Protein AF-A0A660RP07-F1 (afdb_monomer_lite)

Sequence (145 aa):
MITINFFLIFILLILSAFFSATEVAIFSLSKPAFRRLKERNPSAKRLNLIYKNPSYYLSTIVLGNTLVNIGLTSLITLSSVIVWHKIGIIFSIFLSLILVLFLGEIFPKTIAIYNSGKSLFNWSRYTSSYRKDLLSSNKNNSDIY

Structure (mmCIF, N/CA/C/O backbone):
data_AF-A0A660RP07-F1
#
_entry.id   AF-A0A660RP07-F1
#
loop_
_atom_site.group_PDB
_atom_site.id
_atom_site.type_symbol
_atom_site.label_atom_id
_atom_site.label_alt_id
_atom_site.label_comp_id
_atom_site.label_asym_id
_atom_site.label_entity_id
_atom_site.label_seq_id
_atom_site.pdbx_PDB_ins_code
_atom_site.Cartn_x
_atom_site.Cartn_y
_atom_site.Cartn_z
_atom_site.occupancy
_atom_site.B_iso_or_equiv
_atom_site.auth_seq_id
_atom_site.auth_comp_id
_atom_site.auth_asym_id
_atom_site.auth_atom_id
_atom_site.pdbx_PDB_model_num
ATOM 1 N N . MET A 1 1 ? -1.716 -1.632 -25.348 1.00 63.06 1 MET A N 1
ATOM 2 C CA . MET A 1 1 ? -1.218 -2.299 -24.120 1.00 63.06 1 MET A CA 1
ATOM 3 C C . MET A 1 1 ? -0.802 -1.309 -23.034 1.00 63.06 1 MET A C 1
ATOM 5 O O . MET A 1 1 ? -1.333 -1.428 -21.942 1.00 63.06 1 MET A O 1
ATOM 9 N N . ILE A 1 2 ? 0.053 -0.310 -23.311 1.00 72.06 2 ILE A N 1
ATOM 10 C CA . ILE A 1 2 ? 0.529 0.653 -22.290 1.00 72.06 2 ILE A CA 1
ATOM 11 C C . ILE A 1 2 ? -0.616 1.357 -21.529 1.00 72.06 2 ILE A C 1
ATOM 13 O O . ILE A 1 2 ? -0.586 1.435 -20.307 1.00 72.06 2 ILE A O 1
ATOM 17 N N . THR A 1 3 ? -1.672 1.791 -22.227 1.00 77.00 3 THR A N 1
ATOM 18 C CA . THR A 1 3 ? -2.812 2.508 -21.624 1.00 77.00 3 THR A CA 1
ATOM 19 C C . THR A 1 3 ? -3.589 1.651 -20.621 1.00 77.00 3 THR A C 1
ATOM 21 O O . THR A 1 3 ? -4.052 2.164 -19.607 1.00 77.00 3 THR A O 1
ATOM 24 N N . ILE A 1 4 ? -3.679 0.335 -20.864 1.00 82.94 4 ILE A N 1
ATOM 25 C CA . ILE A 1 4 ? -4.312 -0.611 -19.934 1.00 82.94 4 ILE A CA 1
ATOM 26 C C . ILE A 1 4 ? -3.502 -0.689 -18.631 1.00 82.94 4 ILE A C 1
ATOM 28 O O . ILE A 1 4 ? -4.082 -0.675 -17.550 1.00 82.94 4 ILE A O 1
ATOM 32 N N . ASN A 1 5 ? -2.165 -0.691 -18.720 1.00 81.75 5 ASN A N 1
ATOM 33 C CA . ASN A 1 5 ? -1.289 -0.763 -17.550 1.00 81.75 5 ASN A CA 1
ATOM 34 C C . ASN A 1 5 ? -1.425 0.488 -16.683 1.00 81.75 5 ASN A C 1
ATOM 36 O O . ASN A 1 5 ? -1.529 0.368 -15.469 1.00 81.75 5 ASN A O 1
ATOM 40 N N . PHE A 1 6 ? -1.481 1.677 -17.291 1.00 81.31 6 PHE A N 1
ATOM 41 C CA . PHE A 1 6 ? -1.694 2.924 -16.550 1.00 81.31 6 PHE A CA 1
ATOM 42 C C . PHE A 1 6 ? -3.051 2.956 -15.837 1.00 81.31 6 PHE A C 1
ATOM 44 O O . PHE A 1 6 ? -3.126 3.390 -14.688 1.00 81.31 6 PHE A O 1
ATOM 51 N N . PHE A 1 7 ? -4.108 2.441 -16.473 1.00 88.00 7 PHE A N 1
ATOM 52 C CA . PHE A 1 7 ? -5.420 2.316 -15.837 1.00 88.00 7 PHE A CA 1
ATOM 53 C C . PHE A 1 7 ? -5.399 1.334 -14.654 1.00 88.00 7 PHE A C 1
ATOM 55 O O . PHE A 1 7 ? -5.910 1.653 -13.580 1.00 88.00 7 PHE A O 1
ATOM 62 N N . LEU A 1 8 ? -4.747 0.175 -14.808 1.00 86.50 8 LEU A N 1
ATOM 63 C CA . LEU A 1 8 ? -4.553 -0.773 -13.708 1.00 86.50 8 LEU A CA 1
ATOM 64 C C . LEU A 1 8 ? -3.731 -0.159 -12.568 1.00 86.50 8 LEU A C 1
ATOM 66 O O . LEU A 1 8 ? -4.115 -0.296 -11.412 1.00 86.50 8 LEU A O 1
ATOM 70 N N . ILE A 1 9 ? -2.642 0.552 -12.876 1.00 83.25 9 ILE A N 1
ATOM 71 C CA . ILE A 1 9 ? -1.811 1.245 -11.880 1.00 83.25 9 ILE A CA 1
ATOM 72 C C . ILE A 1 9 ? -2.670 2.212 -11.061 1.00 83.25 9 ILE A C 1
ATOM 74 O O . ILE A 1 9 ? -2.601 2.211 -9.836 1.00 83.25 9 ILE A O 1
ATOM 78 N N . PHE A 1 10 ? -3.533 2.991 -11.712 1.00 85.31 10 PHE A N 1
ATOM 79 C CA . PHE A 1 10 ? -4.427 3.910 -11.011 1.00 85.31 10 PHE A CA 1
ATOM 80 C C . PHE A 1 10 ? -5.380 3.185 -10.044 1.00 85.31 10 PHE A C 1
ATOM 82 O O . PHE A 1 10 ? -5.515 3.584 -8.887 1.00 85.31 10 PHE A O 1
ATOM 89 N N . ILE A 1 11 ? -5.985 2.076 -10.479 1.00 87.25 11 ILE A N 1
ATOM 90 C CA . ILE A 1 11 ? -6.869 1.252 -9.638 1.00 87.25 11 ILE A CA 1
ATOM 91 C C . ILE A 1 11 ? -6.117 0.641 -8.455 1.00 87.25 11 ILE A C 1
ATOM 93 O O . ILE A 1 11 ? -6.603 0.690 -7.324 1.00 87.25 11 ILE A O 1
ATOM 97 N N . LEU A 1 12 ? -4.929 0.082 -8.692 1.00 83.06 12 LEU A N 1
ATOM 98 C CA . LEU A 1 12 ? -4.118 -0.517 -7.636 1.00 83.06 12 LEU A CA 1
ATOM 99 C C . LEU A 1 12 ? -3.661 0.544 -6.622 1.00 83.06 12 LEU A C 1
ATOM 101 O O . LEU A 1 12 ? -3.597 0.257 -5.432 1.00 83.06 12 LEU A O 1
ATOM 105 N N . LEU A 1 13 ? -3.413 1.784 -7.048 1.00 82.31 13 LEU A N 1
ATOM 106 C CA . LEU A 1 13 ? -3.039 2.874 -6.145 1.00 82.31 13 LEU A CA 1
ATOM 107 C C . LEU A 1 13 ? -4.198 3.257 -5.209 1.00 82.31 13 LEU A C 1
ATOM 109 O O . LEU A 1 13 ? -3.993 3.401 -4.003 1.00 82.31 13 LEU A O 1
ATOM 113 N N . ILE A 1 14 ? -5.429 3.327 -5.729 1.00 84.12 14 ILE A N 1
ATOM 114 C CA . ILE A 1 14 ? -6.638 3.523 -4.907 1.00 84.12 14 ILE A CA 1
ATOM 115 C C . ILE A 1 14 ? -6.815 2.364 -3.922 1.00 84.12 14 ILE A C 1
ATOM 117 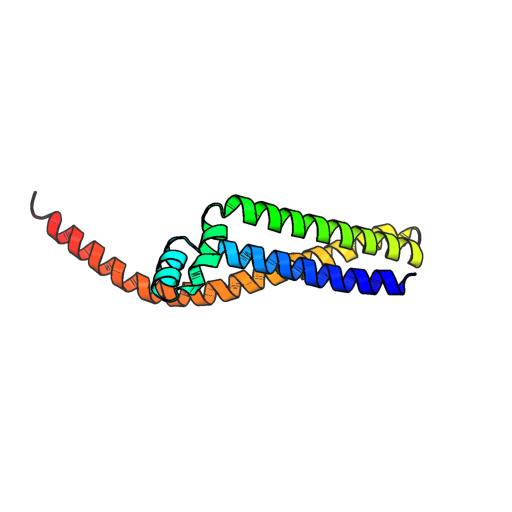O O . ILE A 1 14 ? -7.134 2.579 -2.752 1.00 84.12 14 ILE A O 1
ATOM 121 N N . LEU A 1 15 ? -6.597 1.133 -4.383 1.00 83.06 15 LEU A N 1
ATOM 122 C CA . LEU A 1 15 ? -6.757 -0.057 -3.558 1.00 83.06 15 LEU A CA 1
ATOM 123 C C . LEU A 1 15 ? -5.714 -0.115 -2.424 1.00 83.06 15 LEU A C 1
ATOM 125 O O . LEU A 1 15 ? -6.070 -0.432 -1.291 1.00 83.06 15 LEU A O 1
ATOM 129 N N . SER A 1 16 ? -4.461 0.261 -2.698 1.00 81.88 16 SER A N 1
ATOM 130 C CA . SER A 1 16 ? -3.389 0.405 -1.699 1.00 81.88 16 SER A CA 1
ATOM 131 C C . SER A 1 16 ? -3.761 1.443 -0.631 1.00 81.88 16 SER A C 1
ATOM 133 O O . SER A 1 16 ? -3.759 1.145 0.568 1.00 81.88 16 SER A O 1
ATOM 135 N N . ALA A 1 17 ? -4.238 2.619 -1.060 1.00 78.00 17 ALA A N 1
ATOM 136 C CA . ALA A 1 17 ? -4.712 3.659 -0.149 1.00 78.00 17 ALA A CA 1
ATOM 137 C C . ALA A 1 17 ? -5.897 3.186 0.719 1.00 78.00 17 ALA A C 1
ATOM 139 O O . ALA A 1 17 ? -5.948 3.489 1.914 1.00 78.00 17 ALA A O 1
ATOM 140 N N . PHE A 1 18 ? -6.825 2.406 0.154 1.00 82.38 18 PHE A N 1
ATOM 141 C CA . PHE A 1 18 ? -7.951 1.819 0.886 1.00 82.38 18 PHE A CA 1
ATOM 142 C C . PHE A 1 18 ? -7.500 0.807 1.950 1.00 82.38 18 PHE A C 1
ATOM 144 O O . PHE A 1 18 ? -7.971 0.868 3.093 1.00 82.38 18 PHE A O 1
ATOM 151 N N . PHE A 1 19 ? -6.574 -0.100 1.618 1.00 81.94 19 PHE A N 1
ATOM 152 C CA . PHE A 1 19 ? -6.031 -1.055 2.588 1.00 81.94 19 PHE A CA 1
ATOM 153 C C . PHE A 1 19 ? -5.263 -0.341 3.711 1.00 81.94 19 PHE A C 1
ATOM 155 O O . PHE A 1 19 ? -5.525 -0.626 4.881 1.00 81.94 19 PHE A O 1
ATOM 162 N N . SER A 1 20 ? -4.421 0.648 3.387 1.00 77.31 20 SER A N 1
ATOM 163 C CA . SER A 1 20 ? -3.728 1.486 4.383 1.00 77.31 20 SER A CA 1
ATOM 164 C C . SER A 1 20 ? -4.696 2.236 5.304 1.00 77.31 20 SER A C 1
ATOM 166 O O . SER A 1 20 ? -4.513 2.256 6.522 1.00 77.31 20 SER A O 1
ATOM 168 N N . ALA A 1 21 ? -5.757 2.843 4.762 1.00 77.75 21 ALA A N 1
ATOM 169 C CA . ALA A 1 21 ? -6.753 3.545 5.573 1.00 77.75 21 ALA A CA 1
ATOM 170 C C . ALA A 1 21 ? -7.509 2.589 6.514 1.00 77.75 21 ALA A C 1
ATOM 172 O O . ALA A 1 21 ? -7.767 2.921 7.674 1.00 77.75 21 ALA A O 1
ATOM 173 N N . THR A 1 22 ? -7.828 1.385 6.031 1.00 80.19 22 THR A N 1
ATOM 174 C CA . THR A 1 22 ? -8.503 0.350 6.824 1.00 80.19 22 THR A CA 1
ATOM 175 C C . THR A 1 22 ? -7.604 -0.171 7.949 1.00 80.19 22 THR A C 1
ATOM 177 O O . THR A 1 22 ? -8.079 -0.347 9.072 1.00 80.19 22 THR A O 1
ATOM 180 N N . GLU A 1 23 ? -6.306 -0.354 7.687 1.00 78.62 23 GLU A N 1
ATOM 181 C CA . GLU A 1 23 ? -5.295 -0.723 8.687 1.00 78.62 23 GLU A CA 1
ATOM 182 C C . GLU A 1 23 ? -5.305 0.265 9.865 1.00 78.62 23 GLU A C 1
ATOM 184 O O . GLU A 1 23 ? -5.464 -0.136 11.021 1.00 78.62 23 GLU A O 1
ATOM 189 N N . VAL A 1 24 ? -5.246 1.571 9.574 1.00 77.62 24 VAL A N 1
ATOM 190 C CA . VAL A 1 24 ? -5.254 2.619 10.607 1.00 77.62 24 VAL A CA 1
ATOM 191 C C . VAL A 1 24 ? -6.598 2.702 11.332 1.00 77.62 24 VAL A C 1
ATOM 193 O O . VAL A 1 24 ? -6.624 2.880 12.549 1.00 77.62 24 VAL A O 1
ATOM 196 N N . ALA A 1 25 ? -7.722 2.539 10.630 1.00 74.19 25 ALA A N 1
ATOM 197 C CA . ALA A 1 25 ? -9.046 2.547 11.250 1.00 74.19 25 ALA A CA 1
ATOM 198 C C . ALA A 1 25 ? -9.212 1.409 12.273 1.00 74.19 25 ALA A C 1
ATOM 200 O O . ALA A 1 25 ? -9.714 1.637 13.377 1.00 74.19 25 ALA A O 1
ATOM 201 N N . ILE A 1 26 ? -8.749 0.199 11.941 1.00 72.62 26 ILE A N 1
ATOM 202 C CA . ILE A 1 26 ? -8.775 -0.952 12.854 1.00 72.62 26 ILE A CA 1
ATOM 203 C C . ILE A 1 26 ? -7.832 -0.725 14.036 1.00 72.62 26 ILE A C 1
ATOM 205 O O . ILE A 1 26 ? -8.211 -1.009 15.172 1.00 72.62 26 ILE A O 1
ATOM 209 N N . PHE A 1 27 ? -6.643 -0.167 13.796 1.00 72.31 27 PHE A N 1
ATOM 210 C CA . PHE A 1 27 ? -5.673 0.129 14.853 1.00 72.31 27 PHE A CA 1
ATOM 211 C C . PHE A 1 27 ? -6.164 1.226 15.818 1.00 72.31 27 PHE A C 1
ATOM 213 O O . PHE A 1 27 ? -5.925 1.159 17.023 1.00 72.31 27 PHE A O 1
ATOM 220 N N . SER A 1 28 ? -6.896 2.219 15.305 1.00 67.25 28 SER A N 1
ATOM 221 C CA . SER A 1 28 ? -7.463 3.330 16.083 1.00 67.25 28 SER A CA 1
ATOM 222 C C . SER A 1 28 ? -8.645 2.899 16.973 1.00 67.25 28 SER A C 1
ATOM 224 O O . SER A 1 28 ? -8.873 3.468 18.047 1.00 67.25 28 SER A O 1
ATOM 226 N N . LEU A 1 29 ? -9.377 1.838 16.601 1.00 64.69 29 LEU A N 1
ATOM 227 C CA . LEU A 1 29 ? -10.442 1.255 17.425 1.00 64.69 29 LEU A CA 1
ATOM 228 C C . LEU A 1 29 ? -9.879 0.448 18.617 1.00 64.69 29 LEU A C 1
ATOM 230 O O . LEU A 1 29 ? -9.865 -0.784 18.640 1.00 64.69 29 LEU A O 1
ATOM 234 N N . SER A 1 30 ? -9.475 1.146 19.676 1.00 61.09 30 SER A N 1
ATOM 235 C CA . SER A 1 30 ? -9.092 0.534 20.959 1.00 61.09 30 SER A CA 1
ATOM 236 C C . SER A 1 30 ? -10.269 -0.168 21.674 1.00 61.09 30 SER A C 1
ATOM 238 O O . SER A 1 30 ? -11.431 0.230 21.533 1.00 61.09 30 SER A O 1
ATOM 240 N N . LYS A 1 31 ? -9.987 -1.202 22.495 1.00 58.41 31 LYS A N 1
ATOM 241 C CA . LYS A 1 31 ? -11.017 -2.014 23.203 1.00 58.41 31 LYS A CA 1
ATOM 242 C C . LYS A 1 31 ? -12.046 -1.170 23.984 1.00 58.41 31 LYS A C 1
ATOM 244 O O . LYS A 1 31 ? -13.235 -1.501 23.950 1.00 58.41 31 LYS A O 1
ATOM 249 N N . PRO A 1 32 ? -11.656 -0.055 24.639 1.00 57.28 32 PRO A N 1
ATOM 250 C CA . PRO A 1 32 ? -12.592 0.836 25.328 1.00 57.28 32 PRO A CA 1
ATOM 251 C C . PRO A 1 32 ? -13.513 1.639 24.395 1.00 57.28 32 PRO A C 1
ATOM 253 O O . PRO A 1 32 ? -14.619 2.001 24.796 1.00 57.28 32 PRO A O 1
ATOM 256 N N . ALA A 1 33 ? -13.079 1.954 23.170 1.00 61.88 33 ALA A N 1
ATOM 257 C CA . ALA A 1 33 ? -13.900 2.662 22.184 1.00 61.88 33 ALA A CA 1
ATOM 258 C C . ALA A 1 33 ? -15.003 1.749 21.629 1.00 61.88 33 ALA A C 1
ATOM 260 O O . ALA A 1 33 ? -16.154 2.164 21.497 1.00 61.88 33 ALA A O 1
ATOM 261 N N . PHE A 1 34 ? -14.678 0.473 21.412 1.00 61.97 34 PHE A N 1
ATOM 262 C CA . PHE A 1 34 ? -15.630 -0.536 20.955 1.00 61.97 34 PHE A CA 1
ATOM 263 C C . PHE A 1 34 ? -16.768 -0.784 21.955 1.00 61.97 34 PHE A C 1
ATOM 265 O O . PHE A 1 34 ? -17.934 -0.846 21.565 1.00 61.97 34 PHE A O 1
ATOM 272 N N . ARG A 1 35 ? -16.450 -0.870 23.258 1.00 59.94 35 ARG A N 1
ATOM 273 C CA . ARG A 1 35 ? -17.462 -1.057 24.315 1.00 59.94 35 ARG A CA 1
ATOM 274 C C . ARG A 1 35 ? -18.503 0.070 24.309 1.00 59.94 35 ARG A C 1
ATOM 276 O O . ARG A 1 35 ? -19.694 -0.210 24.362 1.00 59.94 35 ARG A O 1
ATOM 283 N N . ARG A 1 36 ? -18.055 1.313 24.110 1.00 61.81 36 ARG A N 1
ATOM 284 C CA . ARG A 1 36 ? -18.919 2.502 24.000 1.00 61.81 36 ARG A CA 1
ATOM 285 C C . ARG A 1 36 ? -19.743 2.543 22.709 1.00 61.81 36 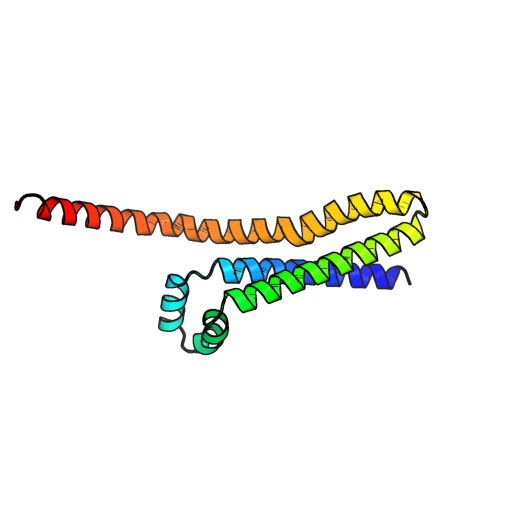ARG A C 1
ATOM 287 O O . ARG A 1 36 ? -20.894 2.962 22.726 1.00 61.81 36 ARG A O 1
ATOM 294 N N . LEU A 1 37 ? -19.187 2.079 21.587 1.00 63.25 37 LEU A N 1
ATOM 295 C CA . LEU A 1 37 ? -19.917 1.961 20.316 1.00 63.25 37 LEU A CA 1
ATOM 296 C C . LEU A 1 37 ? -21.044 0.924 20.386 1.00 63.25 37 LEU A C 1
ATOM 298 O O . LEU A 1 37 ? -22.120 1.144 19.832 1.00 63.25 37 LEU A O 1
ATOM 302 N N . LYS A 1 38 ? -20.813 -0.180 21.103 1.00 62.41 38 LYS A N 1
ATOM 303 C CA . LYS A 1 38 ? -21.808 -1.232 21.326 1.00 62.41 38 LYS A CA 1
ATOM 304 C C . LYS A 1 38 ? -22.986 -0.755 22.180 1.00 62.41 38 LYS A C 1
ATOM 306 O O . LYS A 1 38 ? -24.113 -1.152 21.910 1.00 62.41 38 LYS A O 1
ATOM 311 N N . GLU A 1 39 ? -22.735 0.107 23.165 1.00 62.91 39 GLU A N 1
ATOM 312 C CA . GLU A 1 39 ? -23.780 0.721 24.002 1.00 62.91 39 GLU A CA 1
ATOM 313 C C . GLU A 1 39 ? -24.656 1.710 23.218 1.00 62.91 39 GLU A C 1
ATOM 315 O O . GLU A 1 39 ? -25.833 1.867 23.526 1.00 62.91 39 GLU A O 1
ATOM 320 N N . ARG A 1 40 ? -24.108 2.353 22.179 1.00 63.84 40 ARG A N 1
ATOM 321 C CA . ARG A 1 40 ? -24.792 3.424 21.437 1.00 63.84 40 ARG A CA 1
ATOM 322 C C . ARG A 1 40 ? -25.489 2.970 20.153 1.00 63.84 40 ARG A C 1
ATOM 324 O O . ARG A 1 40 ? -26.295 3.727 19.623 1.00 63.84 40 ARG A O 1
ATOM 331 N N . ASN A 1 41 ? -25.163 1.793 19.609 1.00 66.06 41 ASN A N 1
ATOM 332 C CA . ASN A 1 41 ? -25.736 1.322 18.345 1.00 66.06 41 ASN A CA 1
ATOM 333 C C . ASN A 1 41 ? -25.849 -0.219 18.267 1.00 66.06 41 ASN A C 1
ATOM 335 O O . ASN A 1 41 ? -24.825 -0.904 18.198 1.00 66.06 41 ASN A O 1
ATOM 339 N N . PRO A 1 42 ? -27.063 -0.797 18.163 1.00 62.28 42 PRO A N 1
ATOM 340 C CA . PRO A 1 42 ? -27.252 -2.249 18.038 1.00 62.28 42 PRO A CA 1
ATOM 341 C C . PRO A 1 42 ? -26.703 -2.830 16.718 1.00 62.28 42 PRO A C 1
ATOM 343 O O . PRO A 1 42 ? -26.375 -4.019 16.651 1.00 62.28 42 PRO A O 1
ATOM 346 N N . SER A 1 43 ? -26.496 -1.991 15.695 1.00 62.84 43 SER A N 1
ATOM 347 C CA . SER A 1 43 ? -25.820 -2.340 14.433 1.00 62.84 43 SER A CA 1
ATOM 348 C C . SER A 1 43 ? -24.330 -2.683 14.602 1.00 62.84 43 SER A C 1
ATOM 350 O O . SER A 1 43 ? -23.734 -3.308 13.722 1.00 62.84 43 SER A O 1
ATOM 352 N N . ALA A 1 44 ? -23.728 -2.375 15.761 1.00 60.44 44 ALA A N 1
ATOM 353 C CA . ALA A 1 44 ? -22.351 -2.741 16.106 1.00 60.44 44 ALA A CA 1
ATOM 354 C C . ALA A 1 44 ? -22.121 -4.264 16.221 1.00 60.44 44 ALA A C 1
ATOM 356 O O . ALA A 1 44 ? -20.980 -4.711 16.345 1.00 60.44 44 ALA A O 1
ATOM 357 N N . LYS A 1 45 ? -23.176 -5.091 16.122 1.00 60.91 45 LYS A N 1
ATOM 358 C CA . LYS A 1 45 ? -23.061 -6.558 16.059 1.00 60.91 45 LYS A CA 1
ATOM 359 C C . LYS A 1 45 ? -22.145 -7.048 14.928 1.00 60.91 45 LYS A C 1
ATOM 361 O O . LYS A 1 45 ? -21.410 -8.006 15.152 1.00 60.91 45 LYS A O 1
ATOM 366 N N . ARG A 1 46 ? -22.125 -6.394 13.756 1.00 62.22 46 ARG A N 1
ATOM 367 C CA . ARG A 1 46 ? -21.220 -6.767 12.639 1.00 62.22 46 ARG A CA 1
ATOM 368 C C . ARG A 1 46 ? -19.751 -6.496 12.966 1.00 62.22 46 ARG A C 1
ATOM 370 O O . ARG A 1 46 ? -18.874 -7.273 12.609 1.00 62.22 46 ARG A O 1
ATOM 377 N N . LEU A 1 47 ? -19.503 -5.437 13.728 1.00 61.00 47 LEU A N 1
ATOM 378 C CA . LEU A 1 47 ? -18.178 -5.032 14.189 1.00 61.00 47 LEU A CA 1
ATOM 379 C C . LEU A 1 47 ? -17.588 -6.023 15.218 1.00 61.00 47 LEU A C 1
ATOM 381 O O . LEU A 1 47 ? -16.376 -6.118 15.383 1.00 61.00 47 LEU A O 1
ATOM 385 N N . ASN A 1 48 ? -18.446 -6.816 15.865 1.00 64.12 48 ASN A N 1
ATOM 386 C CA . ASN A 1 48 ? -18.086 -7.808 16.880 1.00 64.12 48 ASN A CA 1
ATOM 387 C C . ASN A 1 48 ? -17.306 -9.006 16.302 1.00 64.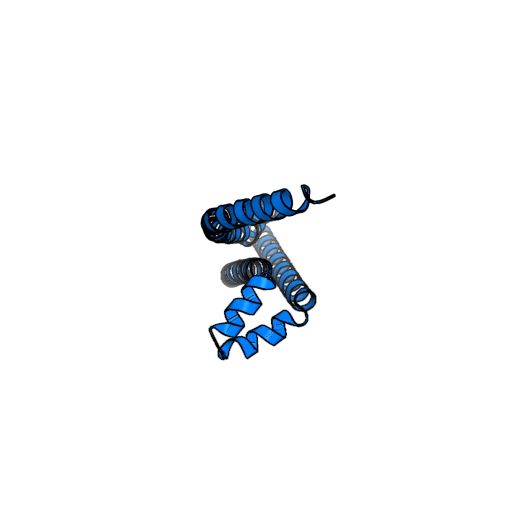12 48 ASN A C 1
ATOM 389 O O . ASN A 1 48 ? -16.486 -9.592 17.003 1.00 64.12 48 ASN A O 1
ATOM 393 N N . LEU A 1 49 ? -17.520 -9.347 15.023 1.00 63.69 49 LEU A N 1
ATOM 394 C CA . LEU A 1 49 ? -16.751 -10.383 14.316 1.00 63.69 49 LEU A CA 1
ATOM 395 C C . LEU A 1 49 ? -15.295 -9.960 14.096 1.00 63.69 49 LEU A C 1
ATOM 397 O O . LEU A 1 49 ? -14.389 -10.753 14.341 1.00 63.69 49 LEU A O 1
ATOM 401 N N . ILE A 1 50 ? -15.084 -8.699 13.710 1.00 62.78 50 ILE A N 1
ATOM 402 C CA . ILE A 1 50 ? -13.753 -8.104 13.511 1.00 62.78 50 ILE A CA 1
ATOM 403 C C . ILE A 1 50 ? -13.015 -8.021 14.854 1.00 62.78 50 ILE A C 1
ATOM 405 O O . ILE A 1 50 ? -11.835 -8.350 14.955 1.00 62.78 50 ILE A O 1
ATOM 409 N N . TYR A 1 51 ? -13.737 -7.667 15.920 1.00 66.31 51 TYR A N 1
ATOM 410 C CA . TYR A 1 51 ? -13.180 -7.507 17.264 1.00 66.31 51 TYR A CA 1
ATOM 411 C C . TYR A 1 51 ? -12.870 -8.811 18.004 1.00 66.31 51 TYR A C 1
ATOM 413 O O . TYR A 1 51 ? -12.138 -8.798 18.993 1.00 66.31 51 TYR A O 1
ATOM 421 N N . LYS A 1 52 ? -13.429 -9.938 17.551 1.00 68.81 52 LYS A N 1
ATOM 422 C CA . LYS A 1 52 ? -13.178 -11.246 18.163 1.00 68.81 52 LYS A CA 1
ATOM 423 C C . LYS A 1 52 ? -11.733 -11.697 17.932 1.00 68.81 52 LYS A C 1
ATOM 425 O O . LYS A 1 52 ? -11.155 -12.303 18.822 1.00 68.81 52 LYS A O 1
ATOM 430 N N . ASN A 1 53 ? -11.162 -11.358 16.771 1.00 71.44 53 ASN A N 1
ATOM 431 C CA . ASN A 1 53 ? -9.787 -11.685 16.382 1.00 71.44 53 ASN A CA 1
ATOM 432 C C . ASN A 1 53 ? -9.160 -10.550 15.545 1.00 71.44 53 ASN A C 1
ATOM 434 O O . ASN A 1 53 ? -8.872 -10.756 14.366 1.00 71.44 53 ASN A O 1
ATOM 438 N N . PRO A 1 54 ? -8.936 -9.353 16.117 1.00 71.12 54 PRO A N 1
ATOM 439 C CA . PRO A 1 54 ? -8.454 -8.191 15.364 1.00 71.12 54 PRO A CA 1
ATOM 440 C C . PRO A 1 54 ? -7.109 -8.458 14.682 1.00 71.12 54 PRO A C 1
ATOM 442 O O . PRO A 1 54 ? -6.895 -8.000 13.566 1.00 71.12 54 PRO A O 1
ATOM 445 N N . SER A 1 55 ? -6.243 -9.265 15.306 1.00 75.75 55 SER A N 1
ATOM 446 C CA . SER A 1 55 ? -4.953 -9.667 14.741 1.00 75.75 55 SER A CA 1
ATOM 447 C C . SER A 1 55 ? -5.095 -10.418 13.417 1.00 75.75 55 SER A C 1
ATOM 449 O O . SER A 1 55 ? -4.334 -10.154 12.498 1.00 75.75 55 SER A O 1
ATOM 451 N N . TYR A 1 56 ? -6.093 -11.299 13.284 1.00 78.94 56 TYR A N 1
ATOM 452 C CA . TYR A 1 56 ? -6.312 -12.061 12.051 1.00 78.94 56 TYR A CA 1
ATOM 453 C C . TYR A 1 56 ? -6.710 -11.141 10.890 1.00 78.94 56 TYR A C 1
ATOM 455 O O . TYR A 1 56 ? -6.096 -11.180 9.827 1.00 78.94 56 TYR A O 1
ATOM 463 N N . TYR A 1 57 ? -7.680 -10.250 11.118 1.00 79.50 57 TYR A N 1
ATOM 464 C CA . TYR A 1 57 ? -8.126 -9.291 10.102 1.00 79.50 57 TYR A CA 1
ATOM 465 C C . TYR A 1 57 ? -7.035 -8.281 9.737 1.00 79.50 57 TYR A C 1
ATOM 467 O O . TYR A 1 57 ? -6.873 -7.953 8.563 1.00 79.50 57 TYR A O 1
ATOM 475 N N . LEU A 1 58 ? -6.268 -7.817 10.729 1.00 81.38 58 LEU A N 1
ATOM 476 C CA . LEU A 1 58 ? -5.148 -6.910 10.508 1.00 81.38 58 LEU A CA 1
ATOM 477 C C . LEU A 1 58 ? -4.080 -7.565 9.625 1.00 81.38 58 LEU A C 1
ATOM 479 O O . LEU A 1 58 ? -3.654 -6.964 8.643 1.00 81.38 58 LEU A O 1
ATOM 483 N N . SER A 1 59 ? -3.709 -8.816 9.910 1.00 82.06 59 SER A N 1
ATOM 484 C CA . SER A 1 59 ? -2.767 -9.566 9.078 1.00 82.06 59 SER A CA 1
ATOM 485 C C . SER A 1 59 ? -3.264 -9.725 7.640 1.00 82.06 59 SER A C 1
ATOM 487 O O . SER A 1 59 ? -2.487 -9.521 6.712 1.00 82.06 59 SER A O 1
ATOM 489 N N . THR A 1 60 ? -4.550 -10.020 7.422 1.00 84.56 60 THR A N 1
ATOM 490 C CA . THR A 1 60 ? -5.121 -10.116 6.067 1.00 84.56 60 THR A CA 1
ATOM 491 C C . THR A 1 60 ? -5.056 -8.787 5.309 1.00 84.56 60 THR A C 1
ATOM 493 O O . THR A 1 60 ? -4.723 -8.774 4.127 1.00 84.56 60 THR A O 1
ATOM 496 N N . ILE A 1 61 ? -5.341 -7.665 5.973 1.00 85.25 61 ILE A N 1
ATOM 497 C CA . ILE A 1 61 ? -5.303 -6.326 5.363 1.00 85.25 61 ILE A CA 1
ATOM 498 C C . ILE A 1 61 ? -3.877 -5.926 4.992 1.00 85.25 61 ILE A C 1
ATOM 500 O O . ILE A 1 61 ? -3.646 -5.451 3.882 1.00 85.25 61 ILE A O 1
ATOM 504 N N . VAL A 1 62 ? -2.916 -6.165 5.885 1.00 83.31 62 VAL A N 1
ATOM 505 C CA . VAL A 1 62 ? -1.495 -5.885 5.633 1.00 83.31 62 VAL A CA 1
ATOM 506 C C . VAL A 1 62 ? -0.959 -6.755 4.491 1.00 83.31 62 VAL A C 1
ATOM 508 O O . VAL A 1 62 ? -0.234 -6.262 3.623 1.00 83.31 62 VAL A O 1
ATOM 511 N N . LEU A 1 63 ? -1.364 -8.029 4.431 1.00 86.94 63 LEU A N 1
ATOM 512 C CA . LEU A 1 63 ? -1.052 -8.911 3.303 1.00 86.94 63 LEU A CA 1
ATOM 513 C C . LEU A 1 63 ? -1.652 -8.385 1.992 1.00 86.94 63 LEU A C 1
ATOM 515 O O . LEU A 1 63 ? -0.950 -8.327 0.985 1.00 86.94 63 LEU A O 1
ATOM 519 N N . GLY A 1 64 ? -2.915 -7.949 2.007 1.00 85.19 64 GLY A N 1
ATOM 520 C CA . GLY A 1 64 ? -3.578 -7.341 0.850 1.00 85.19 64 GLY A CA 1
ATOM 521 C C . GLY A 1 64 ? -2.859 -6.087 0.351 1.00 85.19 64 GLY A C 1
ATOM 522 O O . GLY A 1 64 ? -2.569 -5.982 -0.838 1.00 85.19 64 GLY A O 1
ATOM 523 N N . ASN A 1 65 ? -2.485 -5.182 1.260 1.00 85.56 65 ASN A N 1
ATOM 524 C CA . ASN A 1 65 ? -1.705 -3.987 0.934 1.00 85.56 65 ASN A CA 1
ATOM 525 C C . ASN A 1 65 ? -0.371 -4.344 0.262 1.00 85.56 65 ASN A C 1
ATOM 527 O O . ASN A 1 65 ? -0.014 -3.797 -0.781 1.00 85.56 65 ASN A O 1
ATOM 531 N N . THR A 1 66 ? 0.336 -5.322 0.830 1.00 88.56 66 THR A N 1
ATOM 532 C CA . THR A 1 66 ? 1.616 -5.800 0.296 1.00 88.56 66 THR A CA 1
ATOM 533 C C . THR A 1 66 ? 1.457 -6.375 -1.113 1.00 88.56 66 THR A C 1
ATOM 535 O O . THR A 1 66 ? 2.233 -6.036 -2.005 1.00 88.56 66 THR A O 1
ATOM 538 N N . LEU A 1 67 ? 0.426 -7.194 -1.350 1.00 88.31 67 LEU A N 1
ATOM 539 C CA . LEU A 1 67 ? 0.136 -7.761 -2.672 1.00 88.31 67 LEU A CA 1
ATOM 540 C C . LEU A 1 67 ? -0.148 -6.676 -3.715 1.00 88.31 67 LEU A C 1
ATOM 542 O O . LEU A 1 67 ? 0.386 -6.728 -4.823 1.00 88.31 67 LEU A O 1
ATOM 546 N N . VAL A 1 68 ? -0.959 -5.678 -3.360 1.00 87.94 68 VAL A N 1
ATOM 547 C CA . VAL A 1 68 ? -1.283 -4.557 -4.249 1.00 87.94 68 VAL A CA 1
ATOM 548 C C . VAL A 1 68 ? -0.034 -3.738 -4.567 1.00 87.94 68 VAL A C 1
ATOM 550 O O . VAL A 1 68 ? 0.200 -3.429 -5.735 1.00 87.94 68 VAL A O 1
ATOM 553 N N . ASN A 1 69 ? 0.809 -3.452 -3.572 1.00 88.38 69 ASN A N 1
ATOM 554 C CA . ASN A 1 69 ? 2.056 -2.716 -3.772 1.00 88.38 69 ASN A CA 1
ATOM 555 C C . ASN A 1 69 ? 3.021 -3.475 -4.694 1.00 88.38 69 ASN A C 1
ATOM 557 O O . ASN A 1 69 ? 3.578 -2.868 -5.606 1.00 88.38 69 ASN A O 1
ATOM 561 N N . ILE A 1 70 ? 3.168 -4.795 -4.532 1.00 90.06 70 ILE A N 1
ATOM 562 C CA . ILE A 1 70 ? 3.986 -5.630 -5.430 1.00 90.06 70 ILE A CA 1
ATOM 563 C C . ILE A 1 70 ? 3.429 -5.620 -6.861 1.00 90.06 70 ILE A C 1
ATOM 565 O O . ILE A 1 70 ? 4.189 -5.493 -7.823 1.00 90.06 70 ILE A O 1
ATOM 569 N N . GLY A 1 71 ? 2.107 -5.718 -7.029 1.00 89.44 71 GLY A N 1
ATOM 570 C CA . GLY A 1 71 ? 1.475 -5.613 -8.346 1.00 89.44 71 GLY A CA 1
ATOM 571 C C . GLY A 1 71 ? 1.730 -4.253 -9.003 1.00 89.44 71 GLY A C 1
ATOM 572 O O . GLY A 1 71 ? 2.076 -4.181 -10.183 1.00 89.44 71 GLY A O 1
ATOM 573 N N . LEU A 1 72 ? 1.630 -3.177 -8.222 1.00 88.25 72 LEU A N 1
ATOM 574 C CA . LEU A 1 72 ? 1.834 -1.805 -8.675 1.00 88.25 72 LEU A CA 1
ATOM 575 C C . LEU A 1 72 ? 3.285 -1.573 -9.122 1.00 88.25 72 LEU A C 1
ATOM 577 O O . LEU A 1 72 ? 3.516 -1.087 -10.231 1.00 88.25 72 LEU A O 1
ATOM 581 N N . THR A 1 73 ? 4.268 -1.977 -8.310 1.00 91.00 73 THR A N 1
ATOM 582 C CA . THR A 1 73 ? 5.694 -1.864 -8.661 1.00 91.00 73 THR A CA 1
ATOM 583 C C . THR A 1 73 ? 6.057 -2.725 -9.871 1.00 91.00 73 THR A C 1
ATOM 585 O O . THR A 1 73 ? 6.812 -2.274 -10.735 1.00 91.00 73 THR A O 1
ATOM 588 N N . SER A 1 74 ? 5.467 -3.916 -10.000 1.00 91.38 74 SER A N 1
ATOM 589 C CA . SER A 1 74 ? 5.664 -4.796 -11.159 1.00 91.38 74 SER A CA 1
ATOM 590 C C . SER A 1 74 ? 5.150 -4.162 -12.454 1.00 91.38 74 SER A C 1
ATOM 592 O O . SER A 1 74 ? 5.858 -4.152 -13.461 1.00 91.38 74 SER A O 1
ATOM 594 N N . LEU A 1 75 ? 3.951 -3.566 -12.431 1.00 90.06 75 LEU A N 1
ATOM 595 C CA . LEU A 1 75 ? 3.376 -2.876 -13.592 1.00 90.06 75 LEU A CA 1
ATOM 596 C C . LEU A 1 75 ? 4.150 -1.608 -13.965 1.00 90.06 75 LEU A C 1
ATOM 598 O O . LEU A 1 75 ? 4.337 -1.339 -15.155 1.00 90.06 75 LEU A O 1
ATOM 602 N N . ILE A 1 76 ? 4.623 -0.845 -12.974 1.00 89.38 76 ILE A N 1
ATOM 603 C CA . ILE A 1 76 ? 5.491 0.322 -13.190 1.00 89.38 76 IL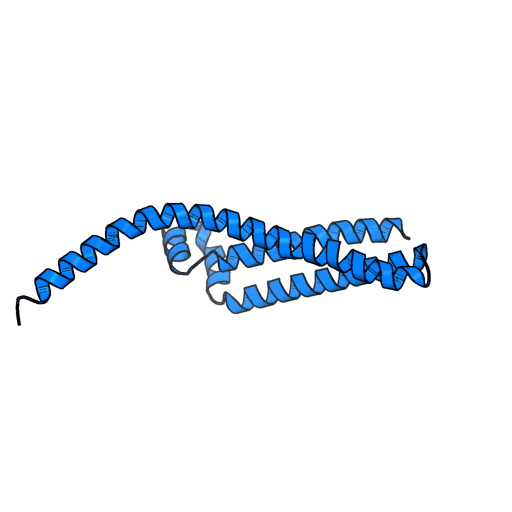E A CA 1
ATOM 604 C C . ILE A 1 76 ? 6.799 -0.117 -13.852 1.00 89.38 76 ILE A C 1
ATOM 606 O O . ILE A 1 76 ? 7.210 0.477 -14.845 1.00 89.38 76 ILE A O 1
ATOM 610 N N . THR A 1 77 ? 7.423 -1.180 -13.346 1.00 91.25 77 THR A N 1
ATOM 611 C CA . THR A 1 77 ? 8.680 -1.711 -13.889 1.00 91.25 77 THR A CA 1
ATOM 612 C C . THR A 1 77 ? 8.496 -2.183 -15.325 1.00 91.25 77 THR A C 1
ATOM 614 O O . THR A 1 77 ? 9.234 -1.753 -16.209 1.00 91.25 77 THR A O 1
ATOM 617 N N . LEU A 1 78 ? 7.463 -2.990 -15.588 1.00 90.50 78 LEU A N 1
ATOM 618 C CA . LEU A 1 78 ? 7.148 -3.465 -16.934 1.00 90.50 78 LEU A CA 1
ATOM 619 C C . LEU A 1 78 ? 6.919 -2.296 -17.901 1.00 90.50 78 LEU A C 1
ATOM 621 O O . LEU A 1 78 ? 7.477 -2.275 -18.996 1.00 90.50 78 LEU A O 1
ATOM 625 N N . SER A 1 79 ? 6.138 -1.299 -17.485 1.00 87.56 79 SER A N 1
ATOM 626 C CA . SER A 1 79 ? 5.820 -0.140 -18.325 1.00 87.56 79 SER A CA 1
ATOM 627 C C . SER A 1 79 ? 7.052 0.730 -18.585 1.00 87.56 79 SER A C 1
ATOM 629 O O . SER A 1 79 ? 7.281 1.136 -19.723 1.00 87.56 79 SER A O 1
ATOM 631 N N . SER A 1 80 ? 7.892 0.965 -17.576 1.00 88.25 80 SER A N 1
ATOM 632 C CA . SER A 1 80 ? 9.114 1.756 -17.734 1.00 88.25 80 SER A CA 1
ATOM 633 C C . SER A 1 80 ? 10.158 1.070 -18.606 1.00 88.25 80 SER A C 1
ATOM 635 O O . SER A 1 80 ? 10.827 1.746 -19.384 1.00 88.25 80 SER A O 1
ATOM 637 N N . VAL A 1 81 ? 10.298 -0.254 -18.518 1.00 90.38 81 VAL A N 1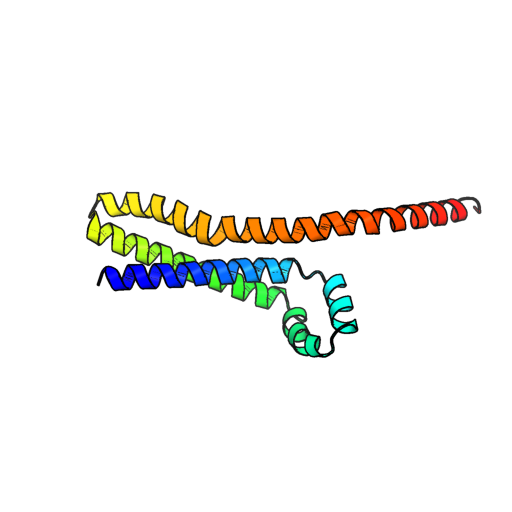
ATOM 638 C CA . VAL A 1 81 ? 11.210 -1.014 -19.388 1.00 90.38 81 VAL A CA 1
ATOM 639 C C . VAL A 1 81 ? 10.760 -0.940 -20.845 1.00 90.38 81 VAL A C 1
ATOM 641 O O . VAL A 1 81 ? 11.596 -0.752 -21.722 1.00 90.38 81 VAL A O 1
ATOM 644 N N . ILE A 1 82 ? 9.455 -1.018 -21.116 1.00 87.31 82 ILE A N 1
ATOM 645 C CA . ILE A 1 82 ? 8.930 -0.912 -22.486 1.00 87.31 82 ILE A CA 1
ATOM 646 C C . ILE A 1 82 ? 9.190 0.483 -23.078 1.00 87.31 82 ILE A C 1
ATOM 648 O O . ILE A 1 82 ? 9.528 0.596 -24.253 1.00 87.31 82 ILE A O 1
ATOM 652 N N . VAL A 1 83 ? 9.053 1.547 -22.280 1.00 85.94 83 VAL A N 1
ATOM 653 C CA . VAL A 1 83 ? 9.203 2.932 -22.763 1.00 85.94 83 VAL A CA 1
ATOM 654 C C . VAL A 1 83 ? 10.674 3.358 -22.848 1.00 85.94 83 VAL A C 1
ATOM 656 O O . VAL A 1 83 ? 11.105 3.899 -23.863 1.00 85.94 83 VAL A O 1
ATOM 659 N N . TRP A 1 84 ? 11.467 3.096 -21.807 1.00 85.56 84 TRP A N 1
ATOM 660 C CA . TRP A 1 84 ?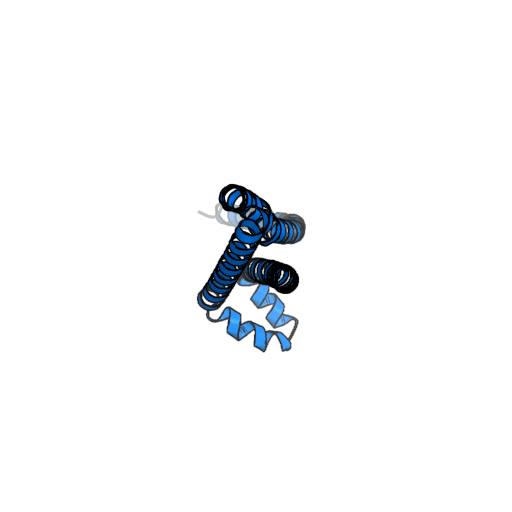 12.834 3.621 -21.650 1.00 85.56 84 TRP A CA 1
ATOM 661 C C . TRP A 1 84 ? 13.936 2.551 -21.747 1.00 85.56 84 TRP A C 1
ATOM 663 O O . TRP A 1 84 ? 15.109 2.845 -21.496 1.00 85.56 84 TRP A O 1
ATOM 673 N N . HIS A 1 85 ? 13.595 1.311 -22.117 1.00 86.00 85 HIS A N 1
ATOM 674 C CA . HIS A 1 85 ? 14.536 0.201 -22.313 1.00 86.00 85 HIS A CA 1
ATOM 675 C C . HIS A 1 85 ? 15.468 0.006 -21.097 1.00 86.00 85 HIS A C 1
ATOM 677 O O . HIS A 1 85 ? 14.998 -0.173 -19.973 1.00 86.00 85 HIS A O 1
ATOM 683 N N . LYS A 1 86 ? 16.798 0.053 -21.291 1.00 83.56 86 LYS A N 1
ATOM 684 C CA . LYS A 1 86 ? 17.798 -0.181 -20.230 1.00 83.56 86 LYS A CA 1
ATOM 685 C C . LYS A 1 86 ? 17.749 0.856 -19.102 1.00 83.56 86 LYS A C 1
ATOM 687 O O . LYS A 1 86 ? 17.978 0.501 -17.950 1.00 83.56 86 LYS A O 1
ATOM 692 N N . ILE A 1 87 ? 17.430 2.114 -19.410 1.00 89.12 87 ILE A N 1
ATOM 693 C CA . ILE A 1 87 ? 17.340 3.194 -18.408 1.00 89.12 87 ILE A CA 1
ATOM 694 C C . ILE A 1 87 ? 16.030 3.083 -17.611 1.00 89.12 87 ILE A C 1
ATOM 696 O O . ILE A 1 87 ? 15.962 3.486 -16.448 1.00 89.12 87 ILE A O 1
ATOM 700 N N . GLY A 1 88 ? 15.010 2.457 -18.205 1.00 86.88 88 GLY A N 1
ATOM 701 C CA . GLY A 1 88 ? 13.691 2.273 -17.605 1.00 86.88 88 GLY A CA 1
ATOM 702 C C . GLY A 1 88 ? 13.697 1.500 -16.290 1.00 86.88 88 GLY A C 1
ATOM 703 O O . GLY A 1 88 ? 12.881 1.793 -15.420 1.00 86.88 88 GLY A O 1
ATOM 704 N N . ILE A 1 89 ? 14.641 0.574 -16.097 1.00 88.69 89 ILE A N 1
ATOM 705 C CA . ILE A 1 89 ? 14.765 -0.197 -14.850 1.00 88.69 89 ILE A CA 1
ATOM 706 C C . ILE A 1 89 ? 15.121 0.735 -13.687 1.00 88.69 89 ILE A C 1
ATOM 708 O O . ILE A 1 89 ? 14.403 0.786 -12.691 1.00 88.69 89 ILE A O 1
ATOM 712 N N . ILE A 1 90 ? 16.181 1.532 -13.835 1.00 90.69 90 ILE A N 1
ATOM 713 C CA . ILE A 1 90 ? 16.628 2.469 -12.794 1.00 90.69 90 ILE A CA 1
ATOM 714 C C . ILE A 1 90 ? 15.533 3.501 -12.522 1.00 90.69 90 ILE A C 1
ATOM 716 O O . ILE A 1 90 ? 15.193 3.757 -11.368 1.00 90.69 90 ILE A O 1
ATOM 720 N N . PHE A 1 91 ? 14.914 4.030 -13.581 1.00 90.06 91 PHE A N 1
ATOM 721 C CA . PHE A 1 91 ? 13.813 4.977 -13.449 1.00 90.06 91 PHE A CA 1
ATOM 722 C C . PHE A 1 91 ? 12.611 4.373 -12.709 1.00 90.06 91 PHE A C 1
ATOM 724 O O . PHE A 1 91 ? 12.047 5.021 -11.832 1.00 90.06 91 PHE A O 1
ATOM 731 N N . SER A 1 92 ? 12.246 3.117 -12.989 1.00 90.44 92 SER A N 1
ATOM 732 C CA . SER A 1 92 ? 11.138 2.447 -12.301 1.00 90.44 92 SER A CA 1
ATOM 733 C C . SER A 1 92 ? 11.367 2.253 -10.808 1.00 90.44 92 SER A C 1
ATOM 735 O O . SER A 1 92 ? 10.407 2.350 -10.049 1.00 90.44 92 SER A O 1
ATOM 737 N N . ILE A 1 93 ? 12.608 2.036 -10.367 1.00 90.44 93 ILE A N 1
ATOM 738 C CA . ILE A 1 93 ? 12.932 1.887 -8.943 1.00 90.44 93 ILE A CA 1
ATOM 739 C C . ILE A 1 93 ? 12.648 3.200 -8.209 1.00 90.44 93 ILE A C 1
ATOM 741 O O . ILE A 1 93 ? 11.896 3.214 -7.237 1.00 90.44 93 ILE A O 1
ATOM 745 N N . PHE A 1 94 ? 13.171 4.318 -8.717 1.00 91.12 94 PHE A N 1
ATOM 746 C CA . PHE A 1 94 ? 12.901 5.634 -8.133 1.00 91.12 94 PHE A CA 1
ATOM 747 C C . PHE A 1 94 ? 11.417 6.002 -8.207 1.00 91.12 94 PHE A C 1
ATOM 749 O O . PHE A 1 94 ? 10.837 6.467 -7.226 1.00 91.12 94 PHE A O 1
ATOM 756 N N . LEU A 1 95 ? 10.785 5.760 -9.356 1.00 89.38 95 LEU A N 1
ATOM 757 C CA . LEU A 1 95 ? 9.387 6.102 -9.584 1.00 89.38 95 LEU A CA 1
ATOM 758 C C . LEU A 1 95 ? 8.450 5.298 -8.677 1.00 89.38 95 LEU A C 1
ATOM 760 O O . LEU A 1 95 ? 7.535 5.860 -8.086 1.00 89.38 95 LEU A O 1
ATOM 764 N N . SER A 1 96 ? 8.687 3.994 -8.535 1.00 88.81 96 SER A N 1
ATOM 765 C CA . SER A 1 96 ? 7.897 3.135 -7.653 1.00 88.81 96 SER A CA 1
ATOM 766 C C . SER A 1 96 ? 8.098 3.486 -6.180 1.00 88.81 96 SER A C 1
ATOM 768 O O . SER A 1 96 ? 7.121 3.517 -5.438 1.00 88.81 96 SER A O 1
ATOM 770 N N . LEU A 1 97 ? 9.314 3.849 -5.762 1.00 90.31 97 LEU A N 1
ATOM 771 C CA . LEU A 1 97 ? 9.569 4.322 -4.404 1.00 90.31 97 LEU A CA 1
ATOM 772 C C . LEU A 1 97 ? 8.766 5.593 -4.091 1.00 90.31 97 LEU A C 1
ATOM 774 O O . LEU A 1 97 ? 8.083 5.651 -3.073 1.00 90.31 97 LEU A O 1
ATOM 778 N N . ILE A 1 98 ? 8.793 6.594 -4.976 1.00 87.19 98 ILE A N 1
ATOM 779 C CA . ILE A 1 98 ? 8.012 7.820 -4.770 1.00 87.19 98 ILE A CA 1
ATOM 780 C C . ILE A 1 98 ? 6.509 7.522 -4.844 1.00 87.19 98 ILE A C 1
ATOM 782 O O . ILE A 1 98 ? 5.774 7.875 -3.929 1.00 87.19 98 ILE A O 1
ATOM 786 N N . LEU A 1 99 ? 6.013 6.890 -5.910 1.00 82.56 99 LEU A N 1
ATOM 787 C CA . LEU A 1 99 ? 4.565 6.778 -6.100 1.00 82.56 99 LEU A CA 1
ATOM 788 C C . LEU A 1 99 ? 3.937 5.760 -5.155 1.00 82.56 99 LEU A C 1
ATOM 790 O O . LEU A 1 99 ? 2.933 6.058 -4.520 1.00 82.56 99 LEU A O 1
ATOM 794 N N . VAL A 1 100 ? 4.497 4.558 -5.059 1.00 83.75 100 VAL A N 1
ATOM 795 C CA . VAL A 1 100 ? 3.876 3.478 -4.282 1.00 83.75 100 VAL A CA 1
ATOM 796 C C . VAL A 1 100 ? 4.069 3.728 -2.795 1.00 83.75 100 VAL A C 1
ATOM 798 O O . VAL A 1 100 ? 3.106 3.714 -2.033 1.00 83.75 100 VAL A O 1
ATOM 801 N N . LEU A 1 101 ? 5.304 4.014 -2.384 1.00 82.06 101 LEU A N 1
ATOM 802 C CA . LEU A 1 101 ? 5.640 4.122 -0.969 1.00 82.06 101 LEU A CA 1
ATOM 803 C C . LEU A 1 101 ? 5.139 5.449 -0.382 1.00 82.06 101 LEU A C 1
ATOM 805 O O . LEU A 1 101 ? 4.532 5.456 0.689 1.00 82.06 101 LEU A O 1
ATOM 809 N N . PHE A 1 102 ? 5.312 6.568 -1.093 1.00 78.69 102 PHE A N 1
ATOM 810 C CA . PHE A 1 102 ? 4.856 7.868 -0.597 1.00 78.69 102 PHE A CA 1
ATOM 811 C C . PHE A 1 102 ? 3.336 8.032 -0.720 1.00 78.69 102 PHE A C 1
ATOM 813 O O . PHE A 1 102 ? 2.691 8.309 0.287 1.00 78.69 102 PHE A O 1
ATOM 820 N N . LEU A 1 103 ? 2.744 7.834 -1.909 1.00 73.38 103 LEU A N 1
ATOM 821 C CA . LEU A 1 103 ? 1.305 8.082 -2.120 1.00 73.38 103 LEU A CA 1
ATOM 822 C C . LEU A 1 103 ? 0.413 6.917 -1.674 1.00 73.38 103 LEU A C 1
ATOM 824 O O . LEU A 1 103 ? -0.695 7.162 -1.201 1.00 73.38 103 LEU A O 1
ATOM 828 N N . GLY A 1 104 ? 0.863 5.671 -1.837 1.00 69.06 104 GLY A N 1
ATOM 829 C CA . GLY A 1 104 ? 0.072 4.481 -1.500 1.00 69.06 104 GLY A CA 1
ATOM 830 C C . GLY A 1 104 ? 0.116 4.113 -0.018 1.00 69.06 104 GLY A C 1
ATOM 831 O O . GLY A 1 104 ? -0.877 3.633 0.527 1.00 69.06 104 GLY A O 1
ATOM 832 N N . GLU A 1 105 ? 1.236 4.383 0.661 1.00 74.38 105 GLU A N 1
ATOM 833 C CA . GLU A 1 105 ? 1.452 3.891 2.023 1.00 74.38 105 GLU A CA 1
ATOM 834 C C . GLU A 1 105 ? 1.693 4.998 3.059 1.00 74.38 105 GLU A C 1
ATOM 836 O O . GLU A 1 105 ? 0.890 5.168 3.978 1.00 74.38 105 GLU A O 1
ATOM 841 N N . ILE A 1 106 ? 2.763 5.787 2.931 1.00 77.06 106 ILE A N 1
ATOM 842 C CA . ILE A 1 106 ? 3.166 6.748 3.972 1.00 77.06 106 ILE A CA 1
ATOM 843 C C . ILE A 1 106 ? 2.149 7.881 4.119 1.00 77.06 106 ILE A C 1
ATOM 845 O O . ILE A 1 106 ? 1.746 8.215 5.237 1.00 77.06 106 ILE A O 1
ATOM 849 N N . PHE A 1 107 ? 1.729 8.491 3.012 1.00 74.00 107 PHE A N 1
ATOM 850 C CA . PHE A 1 107 ? 0.825 9.637 3.023 1.00 74.00 107 PHE A CA 1
ATOM 851 C C . PHE A 1 107 ? -0.557 9.309 3.623 1.00 74.00 107 PHE A C 1
ATOM 853 O O . PHE A 1 107 ? -0.953 9.992 4.576 1.00 74.00 107 PHE A O 1
ATOM 860 N N . PRO A 1 108 ? -1.279 8.253 3.186 1.00 69.25 108 PRO A N 1
ATOM 861 C CA . PRO A 1 108 ? -2.564 7.898 3.786 1.00 69.25 108 PRO A CA 1
ATOM 862 C C . PRO A 1 108 ? -2.431 7.477 5.254 1.00 69.25 108 PRO A C 1
ATOM 864 O O . PRO A 1 108 ? -3.262 7.889 6.069 1.00 69.25 108 PRO A O 1
ATOM 867 N N . LYS A 1 109 ? -1.370 6.743 5.632 1.00 70.38 109 LYS A N 1
ATOM 868 C CA . LYS A 1 109 ? -1.113 6.394 7.041 1.00 70.38 109 LYS A CA 1
ATOM 869 C C . LYS A 1 109 ? -0.916 7.646 7.895 1.00 70.38 109 LYS A C 1
ATOM 871 O O . LYS A 1 109 ? -1.539 7.779 8.948 1.00 70.38 109 LYS A O 1
ATOM 876 N N . THR A 1 110 ? -0.123 8.600 7.413 1.00 71.94 110 THR A N 1
ATOM 877 C CA . THR A 1 110 ? 0.152 9.860 8.120 1.00 71.94 110 THR A CA 1
ATOM 878 C C . THR A 1 110 ? -1.113 10.700 8.298 1.00 71.94 110 THR A C 1
ATOM 880 O O . THR A 1 110 ? -1.376 11.185 9.400 1.00 71.94 110 THR A O 1
ATOM 883 N N . ILE A 1 111 ? -1.946 10.832 7.260 1.00 69.44 111 ILE A N 1
ATOM 884 C CA . ILE A 1 111 ? -3.218 11.570 7.339 1.00 69.44 111 ILE A CA 1
ATOM 885 C C . ILE A 1 111 ? -4.186 10.900 8.314 1.00 69.44 111 ILE A C 1
ATOM 887 O O . ILE A 1 111 ? -4.800 11.578 9.142 1.00 69.44 111 ILE A O 1
ATOM 891 N N . ALA A 1 112 ? -4.318 9.575 8.247 1.00 65.94 112 ALA A N 1
ATOM 892 C CA . ALA A 1 112 ? -5.212 8.832 9.124 1.00 65.94 112 ALA A CA 1
ATOM 893 C C . ALA A 1 112 ? -4.781 8.942 10.600 1.00 65.94 112 ALA A C 1
ATOM 895 O O . ALA A 1 112 ? -5.626 9.130 11.483 1.00 65.94 112 ALA A O 1
ATOM 896 N N . ILE A 1 113 ? -3.471 8.927 10.874 1.00 68.19 113 ILE A N 1
ATOM 897 C CA . ILE A 1 113 ? -2.913 9.171 12.211 1.00 68.19 113 ILE A CA 1
ATOM 898 C C . ILE A 1 113 ? -3.165 10.614 12.655 1.00 68.19 113 ILE A C 1
ATOM 900 O O . ILE A 1 113 ? -3.631 10.825 13.772 1.00 68.19 113 ILE A O 1
ATOM 904 N N . TYR A 1 114 ? -2.920 11.612 11.804 1.00 63.19 114 TYR A N 1
ATOM 905 C CA . TYR A 1 114 ? -3.129 13.021 12.151 1.00 63.19 114 TYR A CA 1
ATOM 906 C C . TYR A 1 114 ? -4.600 13.330 12.474 1.00 63.19 114 TYR A C 1
ATOM 908 O O . TYR A 1 114 ? -4.902 14.015 13.457 1.00 63.19 114 TYR A O 1
ATOM 916 N N . ASN A 1 115 ? -5.533 12.761 11.705 1.00 60.31 115 ASN A N 1
ATOM 917 C CA . ASN A 1 115 ? -6.963 12.883 11.981 1.00 60.31 115 ASN A CA 1
ATOM 918 C C . ASN A 1 115 ? -7.351 12.200 13.308 1.00 60.31 115 ASN A C 1
ATOM 920 O O . ASN A 1 115 ? -8.121 12.750 14.097 1.00 60.31 115 ASN A O 1
ATOM 924 N N . SER A 1 116 ? -6.750 11.045 13.610 1.00 54.09 116 SER A N 1
ATOM 925 C CA . SER A 1 116 ? -6.921 10.353 14.897 1.00 54.09 116 SER A CA 1
ATOM 926 C C . SER A 1 116 ? -6.312 11.145 16.069 1.00 54.09 116 SER A C 1
ATOM 928 O O . SER A 1 116 ? -6.886 11.199 17.158 1.00 54.09 116 SER A O 1
ATOM 930 N N . GLY A 1 117 ? -5.185 11.827 15.842 1.00 55.56 117 GLY A N 1
ATOM 931 C CA . GLY A 1 117 ? -4.474 12.665 16.809 1.00 55.56 117 GLY A CA 1
ATOM 932 C C . GLY A 1 117 ? -5.270 13.891 17.260 1.00 55.56 117 GLY A C 1
ATOM 933 O O . GLY A 1 117 ? -5.279 14.202 18.449 1.00 55.56 117 GLY A O 1
ATOM 934 N N . LYS A 1 118 ? -6.028 14.538 16.361 1.00 52.78 118 LYS A N 1
ATOM 935 C CA . LYS A 1 118 ? -6.981 15.604 16.740 1.00 52.78 118 LYS A CA 1
ATOM 936 C C . LYS A 1 118 ? -8.080 15.090 17.675 1.00 52.78 118 LYS A C 1
ATOM 938 O O . LYS A 1 118 ? -8.443 15.780 18.628 1.00 52.78 118 LYS A O 1
ATOM 943 N N . SER A 1 119 ? -8.560 13.863 17.458 1.00 49.94 119 SER A N 1
ATOM 944 C CA . SER A 1 119 ? -9.518 13.221 18.366 1.00 49.94 119 SER A CA 1
ATOM 945 C C . SER A 1 119 ? -8.891 12.897 19.729 1.00 49.94 119 SER A C 1
ATOM 947 O O . SER A 1 119 ? -9.540 13.078 20.756 1.00 49.94 119 SER A O 1
ATOM 949 N N . LEU A 1 120 ? -7.628 12.458 19.756 1.00 49.62 120 LEU A N 1
ATOM 950 C CA . LEU A 1 120 ? -6.870 12.143 20.975 1.00 49.62 120 LEU A CA 1
ATOM 951 C C . LEU A 1 120 ? -6.485 13.386 21.792 1.00 49.62 120 LEU A C 1
ATOM 953 O O . LEU A 1 120 ? -6.584 13.356 23.017 1.00 49.62 120 LEU A O 1
ATOM 957 N N . PHE A 1 121 ? -6.100 14.490 21.146 1.00 55.44 121 PHE A N 1
ATOM 958 C CA . PHE A 1 121 ? -5.777 15.752 21.822 1.00 55.44 121 PHE A CA 1
ATOM 959 C C . PHE A 1 121 ? -7.006 16.366 22.505 1.00 55.44 121 PHE A C 1
ATOM 961 O O . PHE A 1 121 ? -6.927 16.782 23.660 1.00 55.44 121 PHE A O 1
ATOM 968 N N . ASN A 1 122 ? -8.175 16.334 21.855 1.00 52.28 122 ASN A N 1
ATOM 969 C CA . ASN A 1 122 ? -9.428 16.728 22.507 1.00 52.28 122 ASN A CA 1
ATOM 970 C C . ASN A 1 122 ? -9.796 15.797 23.676 1.00 52.28 122 ASN A C 1
ATOM 972 O O . ASN A 1 122 ? -10.345 16.254 24.678 1.00 52.28 122 ASN A O 1
ATOM 976 N N . TRP A 1 123 ? -9.453 14.509 23.592 1.00 41.47 123 TRP A N 1
ATOM 977 C CA . TRP A 1 123 ? -9.688 13.544 24.669 1.00 41.47 123 TRP A CA 1
ATOM 978 C C . TRP A 1 123 ? -8.728 13.713 25.856 1.00 41.47 123 TRP A C 1
ATOM 980 O O . TRP A 1 123 ? -9.124 13.494 27.001 1.00 41.47 123 TRP A O 1
ATOM 990 N N . SER A 1 124 ? -7.487 14.157 25.622 1.00 54.84 124 SER A N 1
ATOM 991 C CA . SER A 1 124 ? -6.512 14.404 26.695 1.00 54.84 124 SER A CA 1
ATOM 992 C C . SER A 1 124 ? -6.955 15.536 27.634 1.00 54.84 124 SER A C 1
ATOM 994 O O . SER A 1 124 ? -6.696 15.480 28.838 1.00 54.84 124 SER A O 1
ATOM 996 N N . ARG A 1 125 ? -7.723 16.512 27.123 1.00 54.94 125 ARG A N 1
ATOM 997 C CA . ARG A 1 125 ? -8.355 17.558 27.947 1.00 54.94 125 ARG A CA 1
ATOM 998 C C . ARG A 1 125 ? -9.429 16.996 28.885 1.00 54.94 125 ARG A C 1
ATOM 1000 O O . ARG A 1 125 ? -9.583 17.518 29.983 1.00 54.94 125 ARG A O 1
ATOM 1007 N N . TYR A 1 126 ? -10.103 15.909 28.504 1.00 53.66 126 TYR A N 1
ATOM 1008 C CA . TYR A 1 126 ? -11.103 15.232 29.339 1.00 53.66 126 TYR A CA 1
ATOM 1009 C C . TYR A 1 126 ? -10.485 14.291 30.385 1.00 53.66 126 TYR A C 1
ATOM 1011 O O . TYR A 1 126 ? -10.967 14.216 31.513 1.00 53.66 126 TYR A O 1
ATOM 1019 N N . THR A 1 127 ? -9.399 13.585 30.056 1.00 55.53 127 THR A N 1
ATOM 1020 C CA . THR A 1 127 ? -8.736 12.663 31.004 1.00 55.53 127 THR A CA 1
ATOM 1021 C C . THR A 1 127 ? -7.838 13.371 32.017 1.00 55.53 127 THR A C 1
ATOM 1023 O O . THR A 1 127 ? -7.524 12.810 33.066 1.00 55.53 127 THR A O 1
ATOM 1026 N N . SER A 1 128 ? -7.444 14.615 31.735 1.00 55.91 128 SER A N 1
ATOM 1027 C CA . SER A 1 128 ? -6.745 15.498 32.672 1.00 55.91 128 SER A CA 1
ATOM 1028 C C . SER A 1 128 ? -7.547 15.753 33.960 1.00 55.91 128 SER A C 1
ATOM 1030 O O . SER A 1 128 ? -6.957 15.743 35.041 1.00 55.91 128 SER A O 1
ATOM 1032 N N . SER A 1 129 ? -8.880 15.884 33.876 1.00 54.56 129 SER A N 1
ATOM 1033 C CA . SER A 1 129 ? -9.730 16.095 35.062 1.00 54.56 129 SER A CA 1
ATOM 1034 C C . SER A 1 129 ? -9.808 14.864 35.970 1.00 54.56 129 SER A C 1
ATOM 1036 O O . SER A 1 129 ? -9.579 14.988 37.166 1.00 54.56 129 SER A O 1
ATOM 1038 N N . TYR A 1 130 ? -9.991 13.660 35.418 1.00 53.47 130 TYR A N 1
ATOM 1039 C CA . TYR A 1 130 ? -10.112 12.426 36.218 1.00 53.47 130 TYR A CA 1
ATOM 1040 C C . TYR A 1 130 ? -8.831 12.020 36.966 1.00 53.47 130 TYR A C 1
ATOM 1042 O O . TYR A 1 130 ? -8.878 11.266 37.936 1.00 53.47 130 TYR A O 1
ATOM 1050 N N . ARG A 1 131 ? -7.663 12.503 36.524 1.00 55.06 131 ARG A N 1
ATOM 1051 C CA . ARG A 1 131 ? -6.378 12.193 37.167 1.00 55.06 131 ARG A CA 1
ATOM 1052 C C . ARG A 1 131 ? -6.197 12.928 38.494 1.00 55.06 131 ARG A C 1
ATOM 1054 O O . ARG A 1 131 ? -5.532 12.400 39.380 1.00 55.06 131 ARG A O 1
ATOM 1061 N N . LYS A 1 132 ? -6.770 14.128 38.638 1.00 53.00 132 LYS A N 1
ATOM 1062 C CA . LYS A 1 132 ? -6.688 14.891 39.892 1.00 53.00 132 LYS A CA 1
ATOM 1063 C C . LYS A 1 132 ? -7.546 14.261 40.990 1.00 53.00 132 LYS A C 1
ATOM 1065 O O . LYS A 1 132 ? -7.088 14.197 42.124 1.00 53.00 132 LYS A O 1
ATOM 1070 N N . ASP A 1 133 ? -8.698 13.700 40.630 1.00 57.53 133 ASP A N 1
ATOM 1071 C CA . ASP A 1 133 ? -9.628 13.079 41.584 1.00 57.53 133 ASP A CA 1
ATOM 1072 C C . ASP A 1 133 ? -9.111 11.735 42.132 1.00 57.53 133 ASP A C 1
ATOM 1074 O O . ASP A 1 133 ? -9.312 11.397 43.297 1.00 57.53 133 ASP A O 1
ATOM 1078 N N . LEU A 1 134 ? -8.363 10.976 41.323 1.00 58.75 134 LEU A N 1
ATOM 1079 C CA . LEU A 1 134 ? -7.719 9.732 41.769 1.00 58.75 134 LEU A CA 1
ATOM 1080 C C . LEU A 1 134 ? -6.510 9.981 42.685 1.00 58.75 134 LEU A C 1
ATOM 1082 O O . LEU A 1 134 ? -6.224 9.171 43.564 1.00 58.75 134 LEU A O 1
ATOM 1086 N N . LEU A 1 135 ? -5.807 11.103 42.502 1.00 57.78 135 LEU A N 1
ATOM 1087 C CA . LEU A 1 135 ? -4.667 11.481 43.342 1.00 57.78 135 LEU A CA 1
ATOM 1088 C C . LEU A 1 135 ? -5.100 12.150 44.657 1.00 57.78 135 LEU A C 1
ATOM 1090 O O . LEU A 1 135 ? -4.394 12.011 45.653 1.00 57.78 135 LEU A O 1
ATOM 1094 N N . SER A 1 136 ? -6.260 12.818 44.700 1.00 53.31 136 SER A N 1
ATOM 1095 C CA . SER A 1 136 ? -6.845 13.326 45.951 1.00 53.31 136 SER A CA 1
ATOM 1096 C C . SER A 1 136 ? -7.494 12.217 46.789 1.00 53.31 136 SER A C 1
ATOM 1098 O O . SER A 1 136 ? -7.365 12.232 48.010 1.00 53.31 136 SER A O 1
ATOM 1100 N N . SER A 1 137 ? -8.102 11.204 46.157 1.00 53.91 137 SER A N 1
ATOM 1101 C CA . SER A 1 137 ? -8.664 10.043 46.864 1.00 53.91 137 SER A CA 1
ATOM 1102 C C . SER A 1 137 ? -7.600 9.113 47.459 1.00 53.91 137 SER A C 1
ATOM 1104 O O . SER A 1 137 ? -7.863 8.487 48.481 1.00 53.91 137 SER A O 1
ATOM 1106 N N . ASN A 1 138 ? -6.413 9.005 46.849 1.00 51.06 138 ASN A N 1
ATOM 1107 C CA . ASN A 1 138 ? -5.327 8.170 47.380 1.00 51.06 138 ASN A CA 1
ATOM 1108 C C . ASN A 1 138 ? -4.580 8.852 48.543 1.00 51.06 138 ASN A C 1
ATOM 1110 O O . ASN A 1 138 ? -4.117 8.182 49.456 1.00 51.06 138 ASN A O 1
ATOM 1114 N N . LYS A 1 139 ? -4.519 10.191 48.557 1.00 53.94 139 LYS A N 1
ATOM 1115 C CA . LYS A 1 139 ? -3.888 10.948 49.650 1.00 53.94 139 LYS A CA 1
ATOM 1116 C C . LYS A 1 139 ? -4.701 10.900 50.954 1.00 53.94 139 LYS A C 1
ATOM 1118 O O . LYS A 1 139 ? -4.119 10.851 52.023 1.00 53.94 139 LYS A O 1
ATOM 1123 N N . ASN A 1 140 ? -6.031 10.814 50.867 1.00 52.78 140 ASN A N 1
ATOM 1124 C CA . ASN A 1 140 ? -6.896 10.648 52.045 1.00 52.78 140 ASN A CA 1
ATOM 1125 C C . ASN A 1 140 ? -6.822 9.249 52.687 1.00 52.78 140 ASN A C 1
ATOM 1127 O O . ASN A 1 140 ? -7.277 9.078 53.812 1.00 52.78 140 ASN A O 1
ATOM 1131 N N . ASN A 1 141 ? -6.285 8.248 51.981 1.00 53.41 141 ASN A N 1
ATOM 1132 C CA . ASN A 1 141 ? -6.197 6.868 52.469 1.00 53.41 141 ASN A CA 1
ATOM 1133 C C . ASN A 1 141 ? -4.810 6.514 53.038 1.00 53.41 141 ASN A C 1
ATOM 1135 O O . ASN A 1 141 ? -4.650 5.441 53.613 1.00 53.41 141 ASN A O 1
ATOM 1139 N N . SER A 1 142 ? -3.815 7.393 52.875 1.00 53.38 142 SER A N 1
ATOM 1140 C CA . SER A 1 142 ? -2.466 7.231 53.433 1.00 53.38 142 SER A CA 1
ATOM 1141 C C . SER A 1 142 ? -2.288 7.849 54.822 1.00 53.38 142 SER A C 1
ATOM 1143 O O . SER A 1 142 ? -1.289 7.563 55.465 1.00 53.38 142 SER A O 1
ATOM 1145 N N . ASP A 1 143 ? -3.250 8.645 55.297 1.00 51.72 143 ASP A N 1
ATOM 1146 C CA . ASP A 1 143 ? -3.201 9.302 56.614 1.00 51.72 143 ASP A CA 1
ATOM 1147 C C . ASP A 1 143 ? -3.874 8.456 57.726 1.00 51.72 143 ASP A C 1
ATOM 1149 O O . ASP A 1 143 ? -4.128 8.949 58.823 1.00 51.72 143 ASP A O 1
ATOM 1153 N N . ILE A 1 144 ? -4.200 7.184 57.439 1.00 53.75 144 ILE A N 1
ATOM 1154 C CA . ILE A 1 144 ? -4.913 6.252 58.344 1.00 53.75 144 ILE A CA 1
ATOM 1155 C C . ILE A 1 144 ? -4.012 5.085 58.824 1.00 53.75 144 ILE A C 1
ATOM 1157 O O . ILE A 1 144 ? -4.476 4.214 59.556 1.00 53.75 144 ILE A O 1
ATOM 1161 N N . TYR A 1 145 ? -2.715 5.070 58.490 1.00 44.16 145 TYR A N 1
ATOM 1162 C CA . TYR A 1 145 ? -1.763 4.056 58.977 1.00 44.16 145 TYR A CA 1
ATOM 1163 C C . TYR A 1 145 ? -0.509 4.673 59.587 1.00 44.16 145 TYR A C 1
ATOM 1165 O O . TYR A 1 145 ? 0.027 5.627 58.982 1.00 44.16 145 TYR A O 1
#

Secondary structure (DSSP, 8-state):
-HHHHHHHHHHHHHHHHHHHHHHHHHHH--HHHHHHHHHH-GGGGTHHHHHHSHHHHHHHHHHHHHHHHHHHHHHHHHHHHHHHHHHHHHHHHHHHIIIIIIIIIIHHHHHHHHHHHHHHHHHHHHHHHHHHHHHHHHHTTSTT-

Foldseek 3Di:
DLVVLVVLLVVLLVQLLVLQLVLLVLVLPDPVNLVVVVVVDVVCPVVVVCVVCVVVVNVVSVVSSVVSLVSNLVSQLVSQCVVPPPVSNVVSVVVSCCRCPVRSHPPSNVVSVVVSVVVVVVVVVVVVVVVVVVVVVVVVVVVPD

Radius of gyration: 23.14 Å; chains: 1; bounding box: 45×30×83 Å

pLDDT: mean 72.68, std 13.69, range [41.47, 91.38]